Protein AF-A0A9E4CET4-F1 (afdb_monomer_lite)

Sequence (115 aa):
MNTQDQLRMNRRAFLRASAASLVVGTLAVTTVGRGTAAAQSGNATIDILNYALTLEHLEARAYSEVLAAGLVSGQARDYFQSFGAHEAAHVDALTETIRSLGGTPVMAQQNYNWP

Structure (mmCIF, N/CA/C/O backbone):
data_AF-A0A9E4CET4-F1
#
_entry.id   AF-A0A9E4CET4-F1
#
loop_
_atom_site.group_PDB
_atom_site.id
_atom_site.type_symbol
_atom_site.label_atom_id
_atom_site.label_alt_id
_atom_site.label_comp_id
_atom_site.label_asym_id
_atom_site.label_entity_id
_atom_site.label_seq_id
_atom_site.pdbx_PDB_ins_code
_atom_site.Cartn_x
_atom_site.Cartn_y
_atom_site.Cartn_z
_atom_site.occupancy
_atom_site.B_iso_or_equiv
_atom_site.auth_seq_id
_atom_site.auth_comp_id
_atom_site.auth_asym_id
_atom_site.auth_atom_id
_atom_site.pdbx_PDB_model_num
ATOM 1 N N . MET A 1 1 ? -16.018 37.439 -23.423 1.00 47.84 1 MET A N 1
ATOM 2 C CA . MET A 1 1 ? -16.240 36.131 -22.763 1.00 47.84 1 MET A CA 1
ATOM 3 C C . MET A 1 1 ? -15.499 36.148 -21.433 1.00 47.84 1 MET A C 1
ATOM 5 O O . MET A 1 1 ? -14.324 36.490 -21.445 1.00 47.84 1 MET A O 1
ATOM 9 N N . ASN A 1 2 ? -16.177 35.895 -20.310 1.00 49.91 2 ASN A N 1
ATOM 10 C CA . ASN A 1 2 ? -15.660 36.149 -18.957 1.00 49.91 2 ASN A CA 1
ATOM 11 C C . ASN A 1 2 ? -15.038 34.880 -18.334 1.00 49.91 2 ASN A C 1
ATOM 13 O O . ASN A 1 2 ? -15.536 33.775 -18.544 1.00 49.91 2 ASN A O 1
ATOM 17 N N . THR A 1 3 ? -13.973 35.021 -17.542 1.00 54.84 3 THR A N 1
ATOM 18 C CA . THR A 1 3 ? -13.162 33.922 -16.965 1.00 54.84 3 THR A CA 1
ATOM 19 C C . THR A 1 3 ? -13.971 32.966 -16.072 1.00 54.84 3 THR A C 1
ATOM 21 O O . THR A 1 3 ? -13.615 31.801 -15.900 1.00 54.84 3 THR A O 1
ATOM 24 N N . GLN A 1 4 ? -15.111 33.432 -15.553 1.00 51.84 4 GLN A N 1
ATOM 25 C CA . GLN A 1 4 ? -16.049 32.647 -14.743 1.00 51.84 4 GLN A CA 1
ATOM 26 C C . GLN A 1 4 ? -16.839 31.599 -15.555 1.00 51.84 4 GLN A C 1
ATOM 28 O O . GLN A 1 4 ? -17.209 30.557 -15.010 1.00 51.84 4 GLN A O 1
ATOM 33 N N . ASP A 1 5 ? -17.041 31.810 -16.862 1.00 53.78 5 ASP A N 1
ATOM 34 C CA . ASP A 1 5 ? -17.723 30.839 -17.734 1.00 53.78 5 ASP A CA 1
ATOM 35 C C . ASP A 1 5 ? -16.807 29.664 -18.114 1.00 53.78 5 ASP A C 1
ATOM 37 O O . ASP A 1 5 ? -17.263 28.524 -18.228 1.00 53.78 5 ASP A O 1
ATOM 41 N N . GLN A 1 6 ? -15.494 29.905 -18.202 1.00 52.62 6 GLN A N 1
ATOM 42 C CA . GLN A 1 6 ? -14.484 28.871 -18.470 1.00 52.62 6 GLN A CA 1
ATOM 43 C C . GLN A 1 6 ? -14.393 27.845 -17.324 1.00 52.62 6 GLN A C 1
ATOM 45 O O . GLN A 1 6 ? -14.300 26.637 -17.550 1.00 52.62 6 GLN A O 1
ATOM 50 N N . LEU A 1 7 ? -14.509 28.302 -16.071 1.00 54.97 7 LEU A N 1
ATOM 51 C CA . LEU A 1 7 ? -14.467 27.431 -14.889 1.00 54.97 7 LEU A CA 1
ATOM 52 C C . LEU A 1 7 ? -15.713 26.541 -14.757 1.00 54.97 7 LEU A C 1
ATOM 54 O O . LEU A 1 7 ? -15.628 25.428 -14.232 1.00 54.97 7 LEU A O 1
ATOM 58 N N . ARG A 1 8 ? -16.873 27.000 -15.247 1.00 52.00 8 ARG A N 1
ATOM 59 C CA . ARG A 1 8 ? -18.127 26.228 -15.233 1.00 52.00 8 ARG A CA 1
ATOM 60 C C . ARG A 1 8 ? -18.182 25.164 -16.332 1.00 52.00 8 ARG A C 1
ATOM 62 O O . ARG A 1 8 ? -18.752 24.098 -16.088 1.00 52.00 8 ARG A O 1
ATOM 69 N N . MET A 1 9 ? -17.564 25.402 -17.492 1.00 54.78 9 MET A N 1
ATOM 70 C CA . MET A 1 9 ? -17.518 24.419 -18.585 1.00 54.78 9 MET A CA 1
ATOM 71 C C . MET A 1 9 ? -16.547 23.258 -18.313 1.00 54.78 9 MET A C 1
ATOM 73 O O . MET A 1 9 ? -16.868 22.116 -18.640 1.00 54.78 9 MET A O 1
ATOM 77 N N . ASN A 1 10 ? -15.446 23.494 -17.592 1.00 61.53 10 ASN A N 1
ATOM 78 C CA . ASN A 1 10 ? -14.488 22.431 -17.253 1.00 61.53 10 ASN A CA 1
ATOM 79 C C . ASN A 1 10 ? -15.004 21.442 -16.192 1.00 61.53 10 ASN A C 1
ATOM 81 O O . ASN A 1 10 ? -14.722 20.249 -16.269 1.00 61.53 10 ASN A O 1
ATOM 85 N N . ARG A 1 11 ? -15.819 21.892 -15.229 1.00 57.44 11 ARG A N 1
ATOM 86 C CA . ARG A 1 11 ? -16.342 21.012 -14.163 1.00 57.44 11 ARG A CA 1
ATOM 87 C C . ARG A 1 11 ? -17.380 20.006 -14.671 1.00 57.44 11 ARG A C 1
ATOM 89 O O . ARG A 1 11 ? -17.410 18.866 -14.219 1.00 57.44 11 ARG A O 1
ATOM 96 N N . ARG A 1 12 ? -18.224 20.410 -15.628 1.00 56.56 12 ARG A N 1
ATOM 97 C CA . ARG A 1 12 ? -19.257 19.537 -16.220 1.00 56.56 12 ARG A CA 1
ATOM 98 C C . ARG A 1 12 ? -18.689 18.576 -17.267 1.0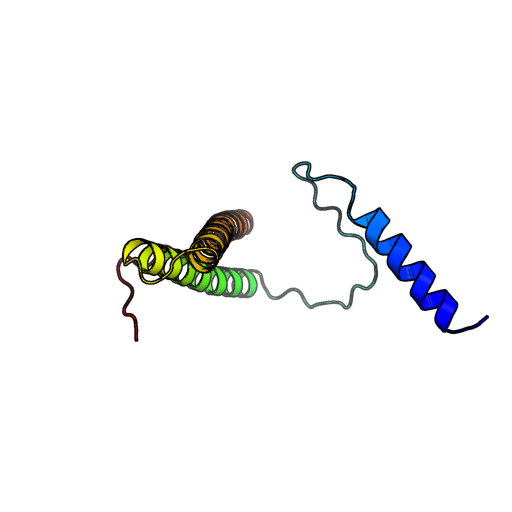0 56.56 12 ARG A C 1
ATOM 100 O O . ARG A 1 12 ? -19.222 17.481 -17.419 1.00 56.56 12 ARG A O 1
ATOM 107 N N . ALA A 1 13 ? -17.604 18.955 -17.942 1.00 55.50 13 ALA A N 1
ATOM 108 C CA . ALA A 1 13 ? -16.861 18.057 -18.823 1.00 55.50 13 ALA A CA 1
ATOM 109 C C . ALA A 1 13 ? -16.117 16.967 -18.028 1.00 55.50 13 ALA A C 1
ATOM 111 O O . ALA A 1 13 ? -16.176 15.797 -18.396 1.00 55.50 13 ALA A O 1
ATOM 112 N N . PHE A 1 14 ? -15.515 17.327 -16.888 1.00 56.00 14 PHE A N 1
ATOM 113 C CA . PHE A 1 14 ? -14.805 16.390 -16.009 1.00 56.00 14 PHE A CA 1
ATOM 114 C C . PHE A 1 14 ? -15.720 15.298 -15.424 1.00 56.00 14 PHE A C 1
ATOM 116 O O . PHE A 1 14 ? -15.364 14.124 -15.453 1.00 56.00 14 PHE A O 1
ATOM 123 N N . LEU A 1 15 ? -16.934 15.661 -14.982 1.00 56.09 15 LEU A N 1
ATOM 124 C CA . LEU A 1 15 ? -17.921 14.710 -14.440 1.00 56.09 15 LEU A CA 1
ATOM 125 C C . LEU A 1 15 ? -18.550 13.788 -15.499 1.00 56.09 15 LEU A C 1
ATOM 127 O O . LEU A 1 15 ? -19.017 12.704 -15.166 1.00 56.09 15 LEU A O 1
ATOM 131 N N . ARG A 1 16 ? -18.563 14.183 -16.780 1.00 50.09 16 ARG A N 1
ATOM 132 C CA . ARG A 1 16 ? -18.987 13.290 -17.875 1.00 50.09 16 ARG A CA 1
ATOM 133 C C . ARG A 1 16 ? -17.888 12.316 -18.303 1.00 50.09 16 ARG A C 1
ATOM 135 O O . ARG A 1 16 ? -18.214 11.242 -18.791 1.00 50.09 16 ARG A O 1
ATOM 142 N N . ALA A 1 17 ? -16.618 12.658 -18.090 1.00 49.19 17 ALA A N 1
ATOM 143 C CA . ALA A 1 17 ? -15.489 11.784 -18.402 1.00 49.19 17 ALA A CA 1
ATOM 144 C C . ALA A 1 17 ? -15.267 10.668 -17.359 1.00 49.19 17 ALA A C 1
ATOM 146 O O . ALA A 1 17 ? -14.609 9.682 -17.663 1.00 49.19 17 ALA A O 1
ATOM 147 N N . SER A 1 18 ? -15.831 10.789 -16.150 1.00 48.28 18 SER A N 1
ATOM 148 C CA . SER A 1 18 ? -15.634 9.835 -15.042 1.00 48.28 18 SER A CA 1
ATOM 149 C C . SER A 1 18 ? -16.721 8.753 -14.925 1.00 48.28 18 SER A C 1
ATOM 151 O O . SER A 1 18 ? -16.633 7.896 -14.052 1.00 48.28 18 SER A O 1
ATOM 153 N N . ALA A 1 19 ? -17.735 8.757 -15.797 1.00 44.50 19 ALA A N 1
ATOM 154 C CA . ALA A 1 19 ? -18.874 7.834 -15.721 1.00 44.50 19 ALA A CA 1
ATOM 155 C C . ALA A 1 19 ? -18.851 6.696 -16.762 1.00 44.50 19 ALA A C 1
ATOM 157 O O . ALA A 1 19 ? -19.847 5.990 -16.913 1.00 44.50 19 ALA A O 1
ATOM 158 N N . ALA A 1 20 ? -17.742 6.492 -17.478 1.00 41.22 20 ALA A N 1
ATOM 159 C CA . ALA A 1 20 ? -17.621 5.417 -18.458 1.00 41.22 20 ALA A CA 1
ATOM 160 C C . ALA A 1 20 ? -16.505 4.431 -18.078 1.00 41.22 20 ALA A C 1
ATOM 162 O O . ALA A 1 20 ? -15.326 4.665 -18.332 1.00 41.22 20 ALA A O 1
ATOM 163 N N . SER A 1 21 ? -16.952 3.277 -17.571 1.00 41.66 21 SER A N 1
ATOM 164 C CA . SER A 1 21 ? -16.335 1.944 -17.683 1.00 41.66 21 SER A CA 1
ATOM 165 C C . SER A 1 21 ? -15.072 1.621 -16.868 1.00 41.66 21 SER A C 1
ATOM 167 O O . SER A 1 21 ? -13.945 1.731 -17.335 1.00 41.66 21 SER A O 1
ATOM 169 N N . LEU A 1 22 ? -15.313 1.010 -15.702 1.00 50.25 22 LEU A N 1
ATOM 170 C CA . LEU A 1 22 ? -14.582 -0.177 -15.252 1.00 50.25 22 LEU A CA 1
ATOM 171 C C . LEU A 1 22 ? -14.905 -1.343 -16.206 1.00 50.25 22 LEU A C 1
ATOM 173 O O . LEU A 1 22 ? -15.936 -1.986 -16.038 1.00 50.25 22 LEU A O 1
ATOM 177 N N . VAL A 1 23 ? -14.062 -1.603 -17.209 1.00 44.00 23 VAL A N 1
ATOM 178 C CA . VAL A 1 23 ? -13.992 -2.891 -17.926 1.00 44.00 23 VAL A CA 1
ATOM 179 C C . VAL A 1 23 ? -12.544 -3.105 -18.384 1.00 44.00 23 VAL A C 1
ATOM 181 O O . VAL A 1 23 ? -12.037 -2.367 -19.218 1.00 44.00 23 VAL A O 1
ATOM 184 N N . VAL A 1 24 ? -11.891 -4.093 -17.774 1.00 47.16 24 VAL A N 1
ATOM 185 C CA . VAL A 1 24 ? -10.836 -4.979 -18.301 1.00 47.16 24 VAL A CA 1
ATOM 186 C C . VAL A 1 24 ? -10.047 -4.490 -19.541 1.00 47.16 24 VAL A C 1
ATOM 188 O O . VAL A 1 24 ? -10.547 -4.513 -20.660 1.00 47.16 24 VAL A O 1
ATOM 191 N N . GLY A 1 25 ? -8.746 -4.225 -19.364 1.00 48.16 25 GLY A N 1
ATOM 192 C CA . GLY A 1 25 ? -7.733 -4.803 -20.263 1.00 48.16 25 GLY A CA 1
ATOM 193 C C . GLY A 1 25 ? -7.252 -4.063 -21.520 1.00 48.16 25 GLY A C 1
ATOM 194 O O . GLY A 1 25 ? -6.611 -4.712 -22.341 1.00 48.16 25 GLY A O 1
ATOM 195 N N . THR A 1 26 ? -7.441 -2.753 -21.704 1.00 42.03 26 THR A N 1
ATOM 196 C CA . THR A 1 26 ? -6.767 -2.041 -22.818 1.00 42.03 26 THR A CA 1
ATOM 197 C C . THR A 1 26 ? -6.192 -0.687 -22.410 1.00 42.03 26 THR A C 1
ATOM 199 O O . THR A 1 26 ? -6.924 0.273 -22.183 1.00 42.03 26 THR A O 1
ATOM 202 N N . LEU A 1 27 ? -4.859 -0.600 -22.381 1.00 46.69 27 LEU A N 1
ATOM 203 C CA . LEU A 1 27 ? -4.088 0.644 -22.327 1.00 46.69 27 LEU A CA 1
ATOM 204 C C . LEU A 1 27 ? -4.354 1.492 -23.586 1.00 46.69 27 LEU A C 1
ATOM 206 O O . LEU A 1 27 ? -3.681 1.337 -24.602 1.00 46.69 27 LEU A O 1
ATOM 210 N N . ALA A 1 28 ? -5.309 2.419 -23.520 1.00 45.31 28 ALA A N 1
ATOM 211 C CA . ALA A 1 28 ? -5.470 3.494 -24.499 1.00 45.31 28 ALA A CA 1
ATOM 212 C C . ALA A 1 28 ? -4.921 4.803 -23.907 1.00 45.31 28 ALA A C 1
ATOM 214 O O . ALA A 1 28 ? -5.626 5.563 -23.248 1.00 45.31 28 ALA A O 1
ATOM 215 N N . VAL A 1 29 ? -3.626 5.055 -24.119 1.00 53.69 29 VAL A N 1
ATOM 216 C CA . VAL A 1 29 ? -2.951 6.298 -23.712 1.00 53.69 29 VAL A CA 1
ATOM 217 C C . VAL A 1 29 ? -3.421 7.447 -24.611 1.00 53.69 29 VAL A C 1
ATOM 219 O O . VAL A 1 29 ? -3.013 7.547 -25.766 1.00 53.69 29 VAL A O 1
ATOM 222 N N . THR A 1 30 ? -4.256 8.345 -24.089 1.00 46.59 30 THR A N 1
ATOM 223 C CA . THR A 1 30 ? -4.598 9.618 -24.743 1.00 46.59 30 THR A CA 1
ATOM 224 C C . THR A 1 30 ? -3.390 10.560 -24.736 1.00 46.59 30 THR A C 1
ATOM 226 O O . THR A 1 30 ? -2.893 10.955 -23.684 1.00 46.59 30 THR A O 1
ATOM 229 N N . THR A 1 31 ? -2.905 10.930 -25.920 1.00 53.19 31 THR A N 1
ATOM 230 C CA . THR A 1 31 ? -1.639 11.642 -26.170 1.00 53.19 31 THR A CA 1
ATOM 231 C C . THR A 1 31 ? -1.706 13.171 -26.042 1.00 53.19 31 THR A C 1
ATOM 233 O O . THR A 1 31 ? -1.100 13.879 -26.847 1.00 53.19 31 THR A O 1
ATOM 236 N N . VAL A 1 32 ? -2.396 13.734 -25.049 1.00 49.69 32 VAL A N 1
ATOM 237 C CA . VAL A 1 32 ? -2.368 15.197 -24.852 1.00 49.69 32 VAL A CA 1
ATOM 238 C C . VAL A 1 32 ? -1.220 15.563 -23.910 1.00 49.69 32 VAL A C 1
ATOM 240 O O . VAL A 1 32 ? -1.333 15.425 -22.699 1.00 49.69 32 VAL A O 1
ATOM 243 N N . GLY A 1 33 ? -0.104 16.019 -24.492 1.00 46.97 33 GLY A N 1
ATOM 244 C CA . GLY A 1 33 ? 1.016 16.626 -23.762 1.00 46.97 33 GLY A CA 1
ATOM 245 C C . GLY A 1 33 ? 2.155 15.674 -23.390 1.00 46.97 33 GLY A C 1
ATOM 246 O O . GLY A 1 33 ? 2.544 15.597 -22.230 1.00 46.97 33 GLY A O 1
ATOM 247 N N . ARG A 1 34 ? 2.733 14.962 -24.365 1.00 46.28 34 ARG A N 1
ATOM 248 C CA . ARG A 1 34 ? 4.004 14.251 -24.158 1.00 46.28 34 ARG A CA 1
ATOM 249 C C . ARG A 1 34 ? 5.161 15.251 -24.133 1.00 46.28 34 ARG A C 1
ATOM 251 O O . ARG A 1 34 ? 5.789 15.502 -25.157 1.00 46.28 34 ARG A O 1
ATOM 258 N N . GLY A 1 35 ? 5.478 15.777 -22.951 1.00 48.62 35 GLY A N 1
ATOM 259 C CA . GLY A 1 35 ? 6.887 16.006 -22.645 1.00 48.62 35 GLY A CA 1
ATOM 260 C C . GLY A 1 35 ? 7.607 14.677 -22.870 1.00 48.62 35 GLY A C 1
ATOM 261 O O . GLY A 1 35 ? 7.109 13.633 -22.442 1.00 48.62 35 GLY A O 1
ATOM 262 N N . THR A 1 36 ? 8.710 14.673 -23.611 1.00 45.72 36 THR A N 1
ATOM 263 C CA . THR A 1 36 ? 9.554 13.486 -23.747 1.00 45.72 36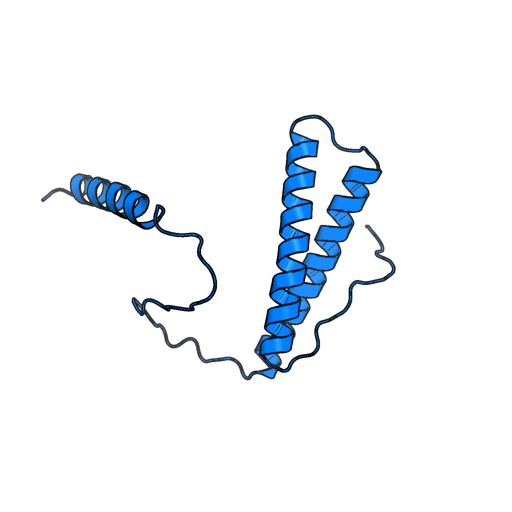 THR A CA 1
ATOM 264 C C . THR A 1 36 ? 10.192 13.208 -22.391 1.00 45.72 36 THR A C 1
ATOM 266 O O . THR A 1 36 ? 11.312 13.622 -22.110 1.00 45.72 36 THR A O 1
ATOM 269 N N . ALA A 1 37 ? 9.460 12.522 -21.514 1.00 58.25 37 ALA A N 1
ATOM 270 C CA . ALA A 1 37 ? 10.077 11.829 -20.403 1.00 58.25 37 ALA A CA 1
ATOM 271 C C . ALA A 1 37 ? 11.050 10.835 -21.039 1.00 58.25 37 ALA A C 1
ATOM 273 O O . ALA A 1 37 ? 10.629 9.897 -21.719 1.00 58.25 37 ALA A O 1
ATOM 274 N N . ALA A 1 38 ? 12.349 11.111 -20.922 1.00 57.16 38 ALA A N 1
ATOM 275 C CA . ALA A 1 38 ? 13.370 10.161 -21.315 1.00 57.16 38 ALA A CA 1
ATOM 276 C C . ALA A 1 38 ? 13.053 8.855 -20.583 1.00 57.16 38 ALA A C 1
ATOM 278 O O . ALA A 1 38 ? 13.001 8.838 -19.352 1.00 57.16 38 ALA A O 1
ATOM 279 N N . ALA A 1 39 ? 12.758 7.795 -21.336 1.00 56.16 39 ALA A N 1
ATOM 280 C CA . ALA A 1 39 ? 12.556 6.485 -20.749 1.00 56.16 39 ALA A CA 1
ATOM 281 C C . ALA A 1 39 ? 13.847 6.136 -20.005 1.00 56.16 39 ALA A C 1
ATOM 283 O O . ALA A 1 39 ? 14.915 6.044 -20.616 1.00 56.16 39 ALA A O 1
ATOM 284 N N . GLN A 1 40 ? 13.765 6.018 -18.682 1.00 58.41 40 GLN A N 1
ATOM 285 C CA . GLN A 1 40 ? 14.851 5.427 -17.919 1.00 58.41 40 GLN A CA 1
ATOM 286 C C . GLN A 1 40 ? 15.089 4.019 -18.475 1.00 58.41 40 GLN A C 1
ATOM 288 O O . GLN A 1 40 ? 14.150 3.352 -18.917 1.00 58.41 40 GLN A O 1
ATOM 293 N N . SER A 1 41 ? 16.350 3.588 -18.528 1.00 61.78 41 SER A N 1
ATOM 294 C CA . SER A 1 41 ? 16.676 2.233 -18.973 1.00 61.78 41 SER A CA 1
ATOM 295 C C . SER A 1 41 ? 15.884 1.211 -18.145 1.00 61.78 41 SER A C 1
ATOM 297 O O . SER A 1 41 ? 15.627 1.439 -16.963 1.00 61.78 41 SER A O 1
ATOM 299 N N . GLY A 1 42 ? 15.486 0.089 -18.759 1.00 64.31 42 GLY A N 1
ATOM 300 C CA . GLY A 1 42 ? 14.551 -0.871 -18.150 1.00 64.31 42 GLY A CA 1
ATOM 301 C C . GLY A 1 42 ? 14.933 -1.333 -16.737 1.00 64.31 42 GLY A C 1
ATOM 302 O O . GLY A 1 42 ? 14.049 -1.515 -15.905 1.00 64.31 42 GLY A O 1
ATOM 303 N N . ASN A 1 43 ? 16.232 -1.413 -16.427 1.00 75.25 43 ASN A N 1
ATOM 304 C CA . ASN A 1 43 ? 16.711 -1.739 -15.081 1.00 75.25 43 ASN A CA 1
ATOM 305 C C . ASN A 1 43 ? 16.327 -0.668 -14.048 1.00 75.25 43 ASN A C 1
ATOM 307 O O . ASN A 1 43 ? 15.761 -1.007 -13.019 1.00 75.25 43 ASN A O 1
ATOM 311 N N . ALA A 1 44 ? 16.529 0.620 -14.346 1.00 87.56 44 ALA A N 1
ATOM 312 C CA . ALA A 1 44 ? 16.175 1.700 -13.422 1.00 87.56 44 ALA A CA 1
ATOM 313 C C . ALA A 1 44 ? 14.657 1.779 -13.174 1.00 87.56 44 ALA A C 1
ATOM 315 O O . ALA A 1 44 ? 14.224 2.070 -12.063 1.00 87.56 44 ALA A O 1
ATOM 316 N N . THR A 1 45 ? 13.835 1.469 -14.185 1.00 92.19 45 THR A N 1
ATOM 317 C CA . THR A 1 45 ? 12.380 1.356 -13.997 1.00 92.19 45 THR A CA 1
ATOM 318 C C . THR A 1 45 ? 12.017 0.194 -13.073 1.00 92.19 45 THR A C 1
ATOM 320 O O . THR A 1 45 ? 11.236 0.387 -12.144 1.00 92.19 45 THR A O 1
ATOM 323 N N . ILE A 1 46 ? 12.589 -0.995 -13.285 1.00 95.88 46 ILE A N 1
ATOM 324 C CA . ILE A 1 46 ? 12.342 -2.168 -12.432 1.00 95.88 46 ILE A CA 1
AT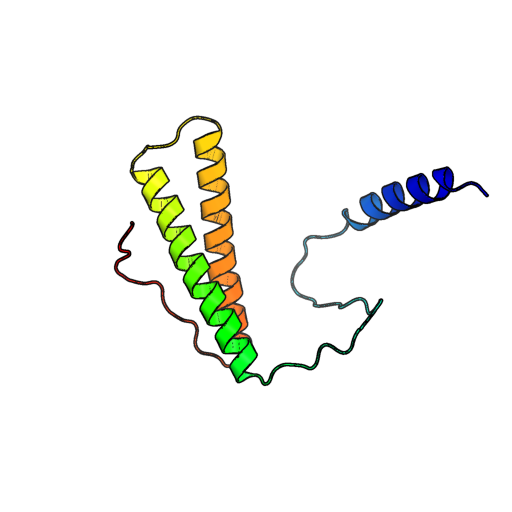OM 325 C C . ILE A 1 46 ? 12.799 -1.910 -1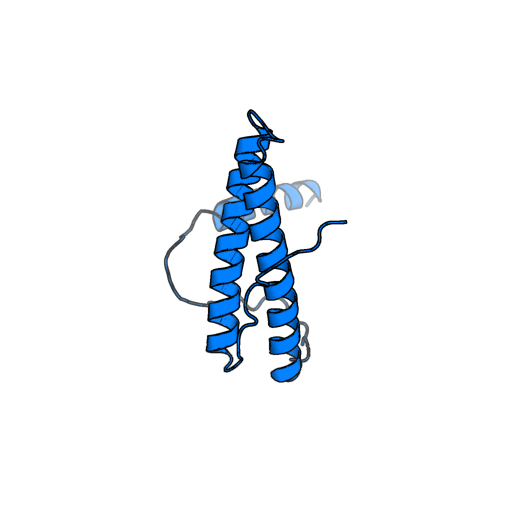0.989 1.00 95.88 46 ILE A C 1
ATOM 327 O O . ILE A 1 46 ? 12.096 -2.300 -10.059 1.00 95.88 46 ILE A O 1
ATOM 331 N N . ASP A 1 47 ? 13.921 -1.219 -10.789 1.00 95.81 47 ASP A N 1
ATOM 332 C CA . ASP A 1 47 ? 14.429 -0.877 -9.457 1.00 95.81 47 ASP A CA 1
ATOM 333 C C . ASP A 1 47 ? 13.466 0.049 -8.703 1.00 95.81 47 ASP A C 1
ATOM 335 O O . ASP A 1 47 ? 13.161 -0.191 -7.535 1.00 95.81 47 ASP A O 1
ATOM 339 N N . ILE A 1 48 ? 12.920 1.069 -9.376 1.00 97.44 48 ILE A N 1
ATOM 340 C CA . ILE A 1 48 ? 11.920 1.971 -8.783 1.00 97.44 48 ILE A CA 1
ATOM 341 C C . ILE A 1 48 ? 10.636 1.212 -8.436 1.00 97.44 48 ILE A C 1
ATOM 343 O O . ILE A 1 48 ? 10.074 1.420 -7.362 1.00 97.44 48 ILE A O 1
ATOM 347 N N . LEU A 1 49 ? 10.176 0.315 -9.313 1.00 97.56 49 LEU A N 1
ATOM 348 C CA . LEU A 1 49 ? 8.983 -0.491 -9.044 1.00 97.56 49 LEU A CA 1
ATOM 349 C C . LEU A 1 49 ? 9.199 -1.461 -7.879 1.00 97.56 49 LEU A C 1
ATOM 351 O O . LEU A 1 49 ? 8.305 -1.626 -7.055 1.00 97.56 49 LEU A O 1
ATOM 355 N N . ASN A 1 50 ? 10.380 -2.069 -7.767 1.00 98.19 50 ASN A N 1
ATOM 356 C CA . ASN A 1 50 ? 10.726 -2.915 -6.626 1.00 98.19 50 ASN A CA 1
ATOM 357 C C . ASN A 1 50 ? 10.866 -2.116 -5.324 1.00 98.19 50 ASN A C 1
ATOM 359 O O . ASN A 1 50 ? 10.485 -2.602 -4.258 1.00 98.19 50 ASN A O 1
ATOM 363 N N . TYR A 1 51 ? 11.370 -0.882 -5.392 1.00 97.81 51 TYR A N 1
ATOM 364 C CA . TYR A 1 51 ? 11.371 0.019 -4.243 1.00 97.81 51 TYR A CA 1
ATOM 365 C C . TYR A 1 51 ? 9.940 0.329 -3.785 1.00 97.81 51 TYR A C 1
ATOM 367 O O . TYR A 1 51 ? 9.639 0.170 -2.604 1.00 97.81 51 TYR A O 1
ATOM 375 N N . ALA A 1 52 ? 9.041 0.669 -4.715 1.00 98.50 52 ALA A N 1
ATOM 376 C CA . ALA A 1 52 ? 7.624 0.863 -4.409 1.00 98.50 52 ALA A CA 1
ATOM 377 C C . ALA A 1 52 ? 6.994 -0.408 -3.813 1.00 98.50 52 ALA A C 1
ATOM 379 O O . ALA A 1 52 ? 6.403 -0.343 -2.743 1.00 98.50 52 ALA A O 1
ATOM 380 N N . LEU A 1 53 ? 7.216 -1.581 -4.417 1.00 98.62 53 LEU A N 1
ATOM 381 C CA . LEU A 1 53 ? 6.693 -2.859 -3.916 1.00 98.62 53 LEU A CA 1
ATOM 382 C C . LEU A 1 53 ? 7.175 -3.176 -2.488 1.00 98.62 53 LEU A C 1
ATOM 384 O O . LEU A 1 53 ? 6.433 -3.747 -1.692 1.00 98.62 53 LEU A O 1
ATOM 388 N N . THR A 1 54 ? 8.394 -2.765 -2.132 1.00 98.00 54 THR A N 1
ATOM 389 C CA . THR A 1 54 ? 8.894 -2.890 -0.753 1.00 98.00 54 THR A CA 1
ATOM 390 C C . THR A 1 54 ? 8.059 -2.064 0.228 1.00 98.00 54 THR A C 1
ATOM 392 O O . THR A 1 54 ? 7.750 -2.551 1.318 1.00 98.00 54 THR A O 1
ATOM 395 N N . LEU A 1 55 ? 7.688 -0.835 -0.148 1.00 97.88 55 LEU A N 1
ATOM 396 C CA . LEU A 1 55 ? 6.847 0.039 0.674 1.00 97.88 55 LEU A CA 1
ATOM 397 C C . LEU A 1 55 ? 5.430 -0.522 0.802 1.00 97.88 55 LEU A C 1
ATOM 399 O O . LEU A 1 55 ? 4.946 -0.655 1.920 1.00 97.88 55 LEU A O 1
ATOM 403 N N . GLU A 1 56 ? 4.819 -0.968 -0.296 1.00 98.44 56 GLU A N 1
ATOM 404 C CA . GLU A 1 56 ? 3.469 -1.550 -0.263 1.00 98.44 56 GLU A CA 1
ATOM 405 C C . GLU A 1 56 ? 3.400 -2.787 0.649 1.00 98.44 56 GLU A C 1
ATOM 407 O O . GLU A 1 56 ? 2.464 -2.950 1.432 1.00 98.44 56 GLU A O 1
ATOM 412 N N . HIS A 1 57 ? 4.425 -3.649 0.632 1.00 98.31 57 HIS A N 1
ATOM 413 C CA . HIS A 1 57 ? 4.506 -4.772 1.571 1.00 98.31 57 HIS A CA 1
ATOM 414 C C . HIS A 1 57 ? 4.591 -4.322 3.036 1.00 98.31 57 HIS A C 1
ATOM 416 O O . HIS A 1 57 ? 3.948 -4.923 3.902 1.00 98.31 57 HIS A O 1
ATOM 422 N N . LEU A 1 58 ? 5.384 -3.284 3.320 1.00 97.31 58 LEU A N 1
ATOM 423 C CA . LEU A 1 58 ? 5.503 -2.710 4.661 1.00 97.31 58 LEU A CA 1
ATOM 424 C C . LEU A 1 58 ? 4.162 -2.137 5.130 1.00 97.31 58 LEU A C 1
ATOM 426 O O . LEU A 1 58 ? 3.736 -2.415 6.251 1.00 97.31 58 LEU A O 1
ATOM 430 N N . GLU A 1 59 ? 3.482 -1.375 4.279 1.00 96.75 59 GLU A N 1
ATOM 431 C CA . GLU A 1 59 ? 2.221 -0.712 4.606 1.00 96.75 59 GLU A CA 1
ATOM 432 C C . GLU A 1 59 ? 1.074 -1.716 4.770 1.00 96.75 59 GLU A C 1
ATOM 434 O O . GLU A 1 59 ? 0.370 -1.684 5.784 1.00 96.75 59 GLU A O 1
ATOM 439 N N . ALA A 1 60 ? 0.946 -2.691 3.862 1.00 97.06 60 ALA A N 1
ATOM 440 C CA . ALA A 1 60 ? -0.024 -3.779 3.988 1.00 97.06 60 ALA A CA 1
ATOM 441 C C . ALA A 1 60 ? 0.153 -4.538 5.314 1.00 97.06 60 ALA A C 1
ATOM 443 O O . ALA A 1 60 ? -0.823 -4.845 6.013 1.00 97.06 60 ALA A O 1
ATOM 444 N N . ARG A 1 61 ? 1.408 -4.800 5.710 1.00 96.81 61 ARG A N 1
ATOM 445 C CA . ARG A 1 61 ? 1.709 -5.427 6.999 1.00 96.81 61 ARG A CA 1
ATOM 446 C C . ARG A 1 61 ? 1.342 -4.516 8.171 1.00 96.81 61 ARG A C 1
ATOM 448 O O . ARG A 1 61 ? 0.716 -5.000 9.114 1.00 96.81 61 ARG A O 1
ATOM 455 N N . ALA A 1 62 ? 1.672 -3.227 8.104 1.00 96.44 62 ALA A N 1
ATOM 456 C CA . ALA A 1 62 ? 1.365 -2.254 9.151 1.00 96.44 62 ALA A CA 1
ATOM 457 C C . ALA A 1 62 ? -0.145 -2.167 9.420 1.00 96.44 62 ALA A C 1
ATOM 459 O O . ALA A 1 62 ? -0.581 -2.310 10.565 1.00 96.44 62 ALA A O 1
ATOM 460 N N . TYR A 1 63 ? -0.964 -2.011 8.373 1.00 97.56 63 TYR A N 1
ATOM 461 C CA . TYR A 1 63 ? -2.422 -1.963 8.512 1.00 97.56 63 TYR A CA 1
ATOM 462 C C . TYR A 1 63 ? -2.979 -3.255 9.113 1.00 97.56 63 TYR A C 1
ATOM 464 O O . TYR A 1 63 ? -3.801 -3.202 10.033 1.00 97.56 63 TYR A O 1
ATOM 472 N N . SER A 1 64 ? -2.501 -4.415 8.648 1.00 96.06 64 SER A N 1
ATOM 473 C CA . SER A 1 64 ? -2.910 -5.708 9.202 1.00 96.06 64 SER A CA 1
ATOM 474 C C . SER A 1 64 ? -2.581 -5.825 10.692 1.00 96.06 64 SER A C 1
ATOM 476 O O . SER A 1 64 ? -3.403 -6.338 11.452 1.00 96.06 64 SER A O 1
ATOM 478 N N . GLU A 1 65 ? -1.400 -5.381 11.124 1.00 95.69 65 GLU A N 1
ATOM 479 C CA . GLU A 1 65 ? -0.993 -5.461 12.527 1.00 95.69 65 GLU A CA 1
ATOM 480 C C . GLU A 1 65 ? -1.769 -4.483 13.414 1.00 95.69 65 GLU A C 1
ATOM 482 O O . GLU A 1 65 ? -2.254 -4.886 14.471 1.00 95.69 65 GLU A O 1
ATOM 487 N N . VAL A 1 66 ? -1.988 -3.241 12.971 1.00 96.38 66 VAL A N 1
ATOM 488 C CA . VAL A 1 66 ? -2.797 -2.261 13.719 1.00 96.38 66 VAL A CA 1
ATOM 489 C C . VAL A 1 66 ? -4.238 -2.750 13.900 1.00 96.38 66 VAL A C 1
ATOM 491 O O . VAL A 1 66 ? -4.809 -2.640 14.991 1.00 96.38 66 VAL A O 1
ATOM 494 N N . LEU A 1 67 ? -4.830 -3.333 12.851 1.00 97.25 67 LEU A N 1
ATOM 495 C CA . LEU A 1 67 ? -6.177 -3.904 12.904 1.00 97.25 67 LEU A CA 1
ATOM 496 C C . LEU A 1 67 ? -6.272 -5.111 13.842 1.00 97.25 67 LEU A 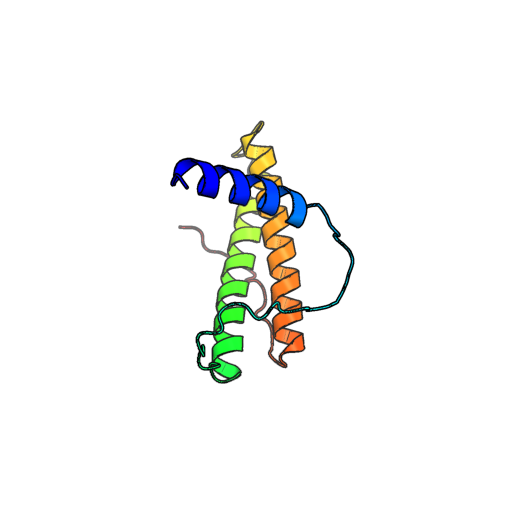C 1
ATOM 498 O O . LEU A 1 67 ? -7.300 -5.259 14.514 1.00 97.25 67 LEU A O 1
ATOM 502 N N . ALA A 1 68 ? -5.234 -5.954 13.878 1.00 96.62 68 ALA A N 1
ATOM 503 C CA . ALA A 1 68 ? -5.145 -7.128 14.745 1.00 96.62 68 ALA A CA 1
ATOM 504 C C . ALA A 1 68 ? -4.897 -6.753 16.214 1.00 96.62 68 ALA A C 1
ATOM 506 O O . ALA A 1 68 ? -5.471 -7.368 17.109 1.00 96.62 68 ALA A O 1
ATOM 507 N N . ALA A 1 69 ? -4.100 -5.712 16.461 1.00 96.75 69 ALA A N 1
ATOM 508 C CA . ALA A 1 69 ? -3.850 -5.171 17.793 1.00 96.75 69 ALA A CA 1
ATOM 509 C C . ALA A 1 69 ? -5.070 -4.440 18.386 1.00 96.75 69 ALA A C 1
ATOM 511 O O . ALA A 1 69 ? -5.096 -4.154 19.581 1.00 96.75 69 ALA A O 1
ATOM 512 N N . GLY A 1 70 ? -6.086 -4.129 17.571 1.00 96.31 70 GLY A N 1
ATOM 513 C CA . GLY A 1 70 ? -7.311 -3.474 18.033 1.00 96.31 70 GLY A CA 1
ATOM 514 C C . GLY A 1 70 ? -7.114 -2.013 18.449 1.00 96.31 70 GLY A C 1
ATOM 515 O O . GLY A 1 70 ? -7.926 -1.480 19.199 1.00 96.31 70 GLY A O 1
ATOM 516 N N . LEU A 1 71 ? -6.057 -1.354 17.958 1.00 95.44 71 LEU A N 1
ATOM 517 C CA . LEU A 1 71 ? -5.713 0.029 18.325 1.00 95.44 71 LEU A CA 1
ATOM 518 C C . LEU A 1 71 ? -6.667 1.074 17.723 1.00 95.44 71 LEU A C 1
ATOM 520 O O . LEU A 1 71 ? -6.666 2.230 18.139 1.00 95.44 71 LEU A O 1
ATOM 524 N N . VAL A 1 72 ? -7.479 0.676 16.740 1.00 97.06 72 VAL A N 1
ATOM 525 C CA . VAL A 1 72 ? -8.439 1.535 16.036 1.00 97.06 72 VAL A CA 1
ATOM 526 C C . VAL A 1 72 ? -9.850 0.952 16.108 1.00 97.06 72 VAL A C 1
ATOM 528 O O . VAL A 1 72 ? -10.045 -0.265 16.065 1.00 97.06 72 VAL A O 1
ATOM 531 N N . SER A 1 73 ? -10.853 1.829 16.195 1.00 97.88 73 SER A N 1
ATOM 532 C CA . SER A 1 73 ? -12.272 1.464 16.305 1.00 97.88 73 SER A CA 1
ATOM 533 C C . SER A 1 73 ? -13.175 2.412 15.505 1.00 97.88 73 SER A C 1
ATOM 535 O O . SER A 1 73 ? -12.724 3.451 15.015 1.00 97.88 73 SER A O 1
ATOM 537 N N . GLY A 1 74 ? -14.447 2.030 15.345 1.00 98.00 74 GLY A N 1
ATOM 538 C CA . GLY A 1 74 ? -15.439 2.797 14.587 1.00 98.00 74 GLY A CA 1
ATOM 539 C C . GLY A 1 74 ? -14.966 3.122 13.168 1.00 98.00 74 GLY A C 1
ATOM 540 O O . GLY A 1 74 ? -14.292 2.319 12.531 1.00 98.00 74 GLY A O 1
ATOM 541 N N . GLN A 1 75 ? -15.248 4.340 12.712 1.00 98.12 75 GLN A N 1
ATOM 542 C CA . GLN A 1 75 ? -14.901 4.793 11.363 1.00 98.12 75 GLN A CA 1
ATOM 543 C C . GLN A 1 75 ? -13.393 4.731 11.061 1.00 98.12 75 GLN A C 1
ATOM 545 O O . GLN A 1 75 ? -12.998 4.471 9.928 1.00 98.12 75 GLN A O 1
ATOM 550 N N . ALA A 1 76 ? -12.533 4.939 12.064 1.00 98.00 76 ALA A N 1
ATOM 551 C CA . ALA A 1 76 ? -11.090 4.819 11.868 1.00 98.00 76 ALA A CA 1
ATOM 552 C C . ALA A 1 76 ? -10.695 3.378 11.522 1.00 98.00 76 ALA A C 1
ATOM 554 O O . ALA A 1 76 ? -9.861 3.163 10.649 1.00 98.00 76 ALA A O 1
ATOM 555 N N . ARG A 1 77 ? -11.330 2.381 12.151 1.00 98.25 77 ARG A N 1
ATOM 556 C CA . ARG A 1 77 ? -11.113 0.973 11.800 1.00 98.25 77 ARG A CA 1
ATOM 557 C C . ARG A 1 77 ? -11.538 0.685 10.362 1.00 98.25 77 ARG A C 1
ATOM 559 O O . ARG A 1 77 ? -10.796 0.007 9.659 1.00 98.25 77 ARG A O 1
ATOM 566 N N . ASP A 1 78 ? -12.676 1.220 9.930 1.00 98.44 78 ASP A N 1
ATOM 567 C CA . ASP A 1 78 ? -13.175 1.027 8.563 1.00 98.44 78 ASP A CA 1
ATOM 568 C C . ASP A 1 78 ? -12.194 1.604 7.528 1.00 98.44 78 ASP A C 1
ATOM 570 O O . ASP A 1 78 ? -11.891 0.960 6.523 1.00 98.44 78 ASP A O 1
ATOM 574 N N . TYR A 1 79 ? -11.613 2.777 7.803 1.00 98.31 79 TYR A N 1
ATOM 575 C CA . TYR A 1 79 ? -10.565 3.344 6.950 1.00 98.31 79 TYR A CA 1
ATOM 576 C C . TYR A 1 79 ? -9.294 2.497 6.931 1.00 98.31 79 TYR A C 1
ATOM 578 O O . TYR A 1 79 ? -8.767 2.240 5.855 1.00 98.31 79 TYR A O 1
ATOM 586 N N . PHE A 1 80 ? -8.830 2.002 8.081 1.00 98.19 80 PHE A N 1
ATOM 587 C CA . PHE A 1 80 ? -7.659 1.119 8.133 1.00 98.19 80 PHE A CA 1
ATOM 588 C C . PHE A 1 80 ? -7.885 -0.188 7.361 1.00 98.19 80 PHE A C 1
ATOM 590 O O . PHE A 1 80 ? -6.962 -0.687 6.724 1.00 98.19 80 PHE A O 1
ATOM 597 N N . GLN A 1 81 ? -9.107 -0.731 7.376 1.00 98.38 81 GLN A N 1
ATOM 598 C CA . GLN A 1 81 ? -9.469 -1.882 6.543 1.00 98.38 81 GLN A CA 1
ATOM 599 C C . GLN A 1 81 ? -9.423 -1.538 5.054 1.00 98.38 81 GLN A C 1
ATOM 601 O O . GLN A 1 81 ? -8.865 -2.306 4.273 1.00 98.38 81 GLN A O 1
ATOM 606 N N . SER A 1 82 ? -9.973 -0.385 4.663 1.00 98.56 82 SER A N 1
ATOM 607 C CA . SER A 1 82 ? -9.942 0.069 3.270 1.00 98.56 82 SER A CA 1
ATOM 608 C C . SER A 1 82 ? -8.515 0.297 2.776 1.00 98.56 82 SER A C 1
ATOM 610 O O . SER A 1 82 ? -8.182 -0.165 1.692 1.00 98.56 82 SER A O 1
ATOM 612 N N . PHE A 1 83 ? -7.671 0.976 3.555 1.00 98.25 83 PHE A N 1
ATOM 613 C CA . PHE A 1 83 ? -6.283 1.237 3.174 1.00 98.25 83 PHE A CA 1
ATOM 614 C C . PHE A 1 83 ? -5.479 -0.056 3.097 1.00 98.25 83 PHE A C 1
ATOM 616 O O . PHE A 1 83 ? -4.867 -0.317 2.071 1.00 98.25 83 PHE A O 1
ATOM 623 N N . GLY A 1 84 ? -5.602 -0.947 4.087 1.00 97.88 84 GLY A N 1
ATOM 624 C CA . GLY A 1 84 ? -4.971 -2.266 4.012 1.00 97.88 84 GLY A CA 1
ATOM 625 C C . GLY A 1 84 ? -5.385 -3.070 2.769 1.00 97.88 84 GLY A C 1
ATOM 626 O O . GLY A 1 84 ? -4.557 -3.766 2.187 1.00 97.88 84 GLY A O 1
ATOM 627 N N . ALA A 1 85 ? -6.643 -2.952 2.326 1.00 98.38 85 ALA A N 1
ATOM 628 C CA . ALA A 1 85 ? -7.102 -3.575 1.085 1.00 98.38 85 ALA A CA 1
ATOM 629 C C . ALA A 1 85 ? -6.525 -2.906 -0.177 1.00 98.38 85 ALA A C 1
ATOM 631 O O . ALA A 1 85 ? -6.258 -3.602 -1.157 1.00 98.38 85 ALA A O 1
ATOM 632 N N . HIS A 1 86 ? -6.319 -1.586 -0.165 1.00 98.56 86 HIS A N 1
ATOM 633 C CA . HIS A 1 86 ? -5.647 -0.881 -1.258 1.00 98.56 86 HIS A CA 1
ATOM 634 C C . HIS A 1 86 ? -4.188 -1.318 -1.379 1.00 98.56 86 HIS A C 1
ATOM 636 O O . HIS A 1 86 ? -3.784 -1.707 -2.470 1.00 98.56 86 HIS A O 1
ATOM 642 N N . GLU A 1 87 ? -3.446 -1.375 -0.270 1.00 98.38 87 GLU A N 1
ATOM 643 C CA . GLU A 1 87 ? -2.025 -1.746 -0.328 1.00 98.38 87 GLU A CA 1
ATOM 644 C C . GLU A 1 87 ? -1.847 -3.205 -0.770 1.00 98.38 87 GLU A C 1
ATOM 646 O O . GLU A 1 87 ? -0.939 -3.529 -1.532 1.00 98.38 87 GLU A O 1
ATOM 651 N N . ALA A 1 88 ? -2.768 -4.102 -0.394 1.00 98.12 88 ALA A N 1
ATOM 652 C CA . ALA A 1 88 ? -2.792 -5.463 -0.934 1.00 98.12 88 ALA A CA 1
ATOM 653 C C . ALA A 1 88 ? -3.007 -5.480 -2.461 1.00 98.12 88 ALA A C 1
ATOM 655 O O . ALA A 1 88 ? -2.305 -6.192 -3.180 1.00 98.12 88 ALA A O 1
ATOM 656 N N . ALA A 1 89 ? -3.932 -4.663 -2.973 1.00 98.56 89 ALA A N 1
ATOM 657 C CA . ALA A 1 89 ? -4.146 -4.534 -4.413 1.00 98.56 89 ALA A CA 1
ATOM 658 C C . ALA A 1 89 ? -2.938 -3.899 -5.129 1.00 98.56 89 ALA A C 1
ATOM 660 O O . ALA A 1 89 ? -2.620 -4.283 -6.257 1.00 98.56 89 ALA A O 1
ATOM 661 N N . HIS A 1 90 ? -2.237 -2.960 -4.488 1.00 98.50 90 HIS A N 1
ATOM 662 C CA . HIS A 1 90 ? -1.002 -2.379 -5.015 1.00 98.50 90 HIS A CA 1
ATOM 663 C C . HIS A 1 90 ? 0.129 -3.410 -5.085 1.00 98.50 90 HIS A C 1
ATOM 665 O O . HIS A 1 90 ? 0.810 -3.482 -6.110 1.00 98.50 90 HIS A O 1
ATOM 671 N N . VAL A 1 91 ? 0.296 -4.254 -4.057 1.00 98.69 91 VAL A N 1
ATOM 672 C CA . VAL A 1 91 ? 1.250 -5.377 -4.068 1.00 98.69 91 VAL A CA 1
ATOM 673 C C . VAL A 1 91 ? 1.021 -6.269 -5.286 1.00 98.69 91 VAL A C 1
ATOM 675 O O . VAL A 1 91 ? 1.975 -6.563 -6.014 1.00 98.69 91 VAL A O 1
ATOM 678 N N . ASP A 1 92 ? -0.226 -6.667 -5.541 1.00 98.44 92 ASP A N 1
ATOM 679 C CA . ASP A 1 92 ? -0.571 -7.517 -6.683 1.00 98.44 92 ASP A CA 1
ATOM 680 C C . ASP A 1 92 ? -0.250 -6.819 -8.013 1.00 98.44 92 ASP A C 1
ATOM 682 O O . ASP A 1 92 ? 0.451 -7.378 -8.864 1.00 98.44 92 ASP A O 1
ATOM 686 N N . ALA A 1 93 ? -0.686 -5.565 -8.164 1.00 98.50 93 ALA A N 1
ATOM 687 C CA . ALA A 1 93 ? -0.483 -4.783 -9.380 1.00 98.50 93 ALA A CA 1
ATOM 688 C C . ALA A 1 93 ? 1.005 -4.548 -9.694 1.00 98.50 93 ALA A C 1
ATOM 690 O O . ALA A 1 93 ? 1.435 -4.706 -10.841 1.00 98.50 93 ALA A O 1
ATOM 691 N N . LEU A 1 94 ? 1.815 -4.194 -8.692 1.00 98.25 94 LEU A N 1
ATOM 692 C CA . LEU A 1 94 ? 3.255 -3.993 -8.860 1.00 98.25 94 LEU A CA 1
ATOM 693 C C . LEU A 1 94 ? 3.971 -5.312 -9.142 1.00 98.25 94 LEU A C 1
ATOM 695 O O . LEU A 1 94 ? 4.816 -5.364 -10.036 1.00 98.25 94 LEU A O 1
ATOM 699 N N . THR A 1 95 ? 3.605 -6.389 -8.444 1.00 98.50 95 THR A N 1
ATOM 700 C CA . THR A 1 95 ? 4.165 -7.727 -8.678 1.00 98.50 95 THR A CA 1
ATOM 701 C C . THR A 1 95 ? 3.935 -8.177 -10.118 1.00 98.50 95 THR A C 1
ATOM 703 O O . THR A 1 95 ? 4.864 -8.648 -10.782 1.00 98.50 95 THR A O 1
ATOM 706 N N . GLU A 1 96 ? 2.712 -8.021 -10.626 1.00 98.06 96 GLU A N 1
ATOM 707 C CA . GLU A 1 96 ? 2.374 -8.357 -12.007 1.00 98.06 96 GLU A CA 1
ATOM 708 C C . GLU A 1 96 ? 3.103 -7.451 -13.004 1.00 98.06 96 GLU A C 1
ATOM 710 O O . GLU A 1 96 ? 3.704 -7.942 -13.962 1.00 98.06 96 GLU A O 1
ATOM 715 N N . THR A 1 97 ? 3.137 -6.143 -12.742 1.00 97.38 97 THR A N 1
ATOM 716 C CA . THR A 1 97 ? 3.816 -5.174 -13.611 1.00 97.38 97 THR A CA 1
ATOM 717 C C . THR A 1 97 ? 5.306 -5.489 -13.729 1.00 97.38 97 THR A C 1
ATOM 719 O O . THR A 1 97 ? 5.824 -5.574 -14.843 1.00 97.38 97 THR A O 1
ATOM 722 N N . ILE A 1 98 ? 5.996 -5.737 -12.613 1.00 96.75 98 ILE A N 1
ATOM 723 C CA . ILE A 1 98 ? 7.425 -6.078 -12.608 1.00 96.75 98 ILE A CA 1
ATOM 724 C C . ILE A 1 98 ? 7.675 -7.354 -13.417 1.00 96.75 98 ILE A C 1
ATOM 726 O O . ILE A 1 98 ? 8.568 -7.365 -14.265 1.00 96.75 98 ILE A O 1
ATOM 730 N N . ARG A 1 99 ? 6.852 -8.397 -13.230 1.00 96.56 99 ARG A N 1
ATOM 731 C CA . ARG A 1 99 ? 6.946 -9.636 -14.024 1.00 96.56 99 ARG A CA 1
ATOM 732 C C . ARG A 1 99 ? 6.728 -9.375 -15.513 1.00 96.56 99 ARG A C 1
ATOM 734 O O . ARG A 1 99 ? 7.475 -9.902 -16.332 1.00 96.56 99 ARG A O 1
ATOM 741 N N . SER A 1 100 ? 5.745 -8.547 -15.867 1.00 95.62 100 SER A N 1
ATOM 742 C CA . SER A 1 100 ? 5.435 -8.214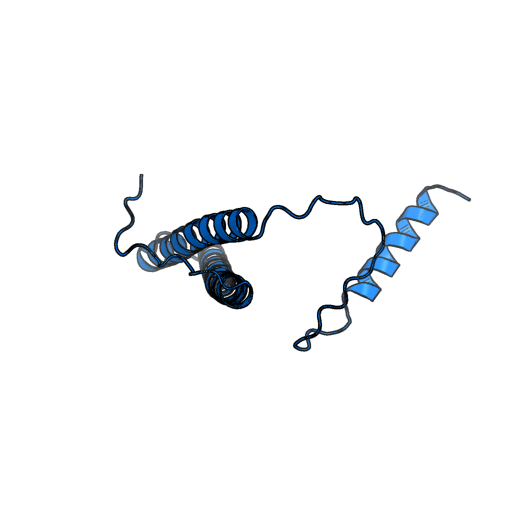 -17.265 1.00 95.62 100 SER A CA 1
ATOM 743 C C . SER A 1 100 ? 6.580 -7.475 -17.968 1.00 95.62 100 SER A C 1
ATOM 745 O O . SER A 1 100 ? 6.781 -7.641 -19.169 1.00 95.62 100 SER A O 1
ATOM 747 N N . LEU A 1 101 ? 7.369 -6.710 -17.207 1.00 94.44 101 LEU A N 1
ATOM 748 C CA . LEU A 1 101 ? 8.563 -6.011 -17.682 1.00 94.44 101 LEU A CA 1
ATOM 749 C C . LEU A 1 101 ? 9.820 -6.900 -17.685 1.00 94.44 101 LEU A C 1
ATOM 751 O O . LEU A 1 101 ? 10.903 -6.421 -18.012 1.00 94.44 101 LEU A O 1
ATOM 755 N N . GLY A 1 102 ? 9.695 -8.185 -17.331 1.00 93.50 102 GLY A N 1
ATOM 756 C CA . GLY A 1 102 ? 10.811 -9.132 -17.261 1.00 93.50 102 GLY A CA 1
ATOM 757 C C . GLY A 1 102 ? 11.675 -8.998 -16.003 1.00 93.50 102 GLY A C 1
ATOM 758 O O . GLY A 1 102 ? 12.759 -9.575 -15.950 1.00 93.50 102 GLY A O 1
ATOM 759 N N . GLY A 1 103 ? 11.221 -8.240 -15.002 1.00 94.94 103 GLY A N 1
ATOM 760 C CA . GLY A 1 103 ? 11.886 -8.109 -13.711 1.00 94.94 103 GLY A CA 1
ATOM 761 C C . GLY A 1 103 ? 11.478 -9.194 -12.713 1.00 94.94 103 GLY A C 1
ATOM 762 O O . GLY A 1 103 ? 10.472 -9.887 -12.876 1.00 94.94 103 GLY A O 1
ATOM 763 N N . THR A 1 104 ? 12.244 -9.295 -11.628 1.00 97.88 104 THR A N 1
ATOM 764 C CA . THR A 1 104 ? 11.917 -10.149 -10.479 1.00 97.88 104 THR A CA 1
ATOM 765 C C . THR A 1 104 ? 11.324 -9.280 -9.368 1.00 97.88 104 THR A C 1
ATOM 767 O O . THR A 1 104 ? 12.028 -8.388 -8.890 1.00 97.88 104 THR A O 1
ATOM 770 N N . PRO A 1 105 ? 10.065 -9.508 -8.950 1.00 98.44 105 PRO A N 1
ATOM 771 C CA . PRO A 1 105 ? 9.472 -8.795 -7.823 1.00 98.44 105 PRO A CA 1
ATOM 772 C C . PRO A 1 105 ? 10.182 -9.135 -6.514 1.00 98.44 105 PRO A C 1
ATOM 774 O O . PRO A 1 105 ? 10.461 -10.307 -6.241 1.00 98.44 105 PRO A O 1
ATOM 777 N N . VAL A 1 106 ? 10.439 -8.124 -5.692 1.00 98.12 106 VAL A N 1
ATOM 778 C CA . VAL A 1 106 ? 10.889 -8.299 -4.311 1.00 98.12 106 VAL A CA 1
ATOM 779 C C . VAL A 1 106 ? 9.798 -8.991 -3.494 1.00 98.12 106 VAL A C 1
ATOM 781 O O . VAL A 1 106 ? 8.610 -8.766 -3.703 1.00 98.12 106 VAL A O 1
ATOM 784 N N . MET A 1 107 ? 10.200 -9.874 -2.581 1.00 98.00 107 MET A N 1
ATOM 785 C CA . MET A 1 107 ? 9.274 -10.551 -1.673 1.00 98.00 107 MET A CA 1
ATOM 786 C C . MET A 1 107 ? 9.078 -9.728 -0.400 1.00 98.00 107 MET A C 1
ATOM 788 O O . MET A 1 107 ? 10.006 -9.059 0.059 1.00 98.00 107 MET A O 1
ATOM 792 N N . ALA A 1 108 ? 7.897 -9.846 0.208 1.00 96.81 108 ALA A N 1
ATOM 793 C CA . ALA A 1 108 ? 7.635 -9.310 1.538 1.00 96.81 108 ALA A CA 1
ATOM 794 C C . ALA A 1 108 ? 8.689 -9.791 2.548 1.00 96.81 108 ALA A C 1
ATOM 796 O O . ALA A 1 108 ? 9.155 -10.935 2.497 1.00 96.81 108 ALA A O 1
ATOM 797 N N . GLN A 1 109 ? 9.050 -8.924 3.495 1.00 93.88 109 GLN A N 1
ATOM 798 C CA . GLN A 1 109 ? 9.938 -9.323 4.581 1.00 93.88 109 GLN A CA 1
ATOM 799 C C . GLN A 1 109 ? 9.186 -10.244 5.543 1.00 93.88 109 GLN A C 1
ATOM 801 O O . GLN A 1 109 ? 8.016 -10.028 5.851 1.00 93.88 109 GLN A O 1
ATOM 806 N N . GLN A 1 110 ? 9.879 -11.252 6.067 1.00 90.62 110 GLN A N 1
ATOM 807 C CA . GLN A 1 110 ? 9.296 -12.149 7.072 1.00 90.62 110 GLN A CA 1
ATOM 808 C C . GLN A 1 110 ? 9.087 -11.444 8.418 1.00 90.62 110 GLN A C 1
ATOM 810 O O . GLN A 1 110 ? 8.208 -11.811 9.195 1.00 90.62 110 GLN A O 1
ATOM 815 N N . ASN A 1 111 ? 9.907 -10.428 8.693 1.00 90.00 111 ASN A N 1
ATOM 816 C CA . ASN A 1 111 ? 9.929 -9.704 9.951 1.00 90.00 111 ASN A CA 1
ATOM 817 C C . ASN A 1 111 ? 10.152 -8.217 9.668 1.00 90.00 111 ASN A C 1
ATOM 819 O O . ASN A 1 111 ? 11.117 -7.857 8.995 1.00 90.00 111 ASN A O 1
ATOM 823 N N . TYR A 1 112 ? 9.289 -7.375 10.234 1.00 88.88 112 TYR A N 1
ATOM 824 C CA . TYR A 1 112 ? 9.422 -5.922 10.225 1.00 88.88 112 TYR A CA 1
ATOM 825 C C . TYR A 1 112 ? 9.774 -5.458 11.637 1.00 88.88 112 TYR A C 1
ATOM 827 O O . TYR A 1 112 ? 9.166 -5.905 12.609 1.00 88.88 112 TYR A O 1
ATOM 835 N N . ASN A 1 113 ? 10.776 -4.589 11.755 1.00 88.81 113 ASN A N 1
ATOM 836 C CA . ASN A 1 113 ? 11.141 -3.980 13.028 1.00 88.81 113 ASN A CA 1
ATOM 837 C C . ASN A 1 113 ? 10.543 -2.576 13.096 1.00 88.81 113 ASN A C 1
ATOM 839 O O . ASN A 1 113 ? 11.102 -1.638 12.525 1.00 88.81 113 ASN A O 1
ATOM 843 N N . TRP A 1 114 ? 9.397 -2.459 13.759 1.00 83.25 114 TRP A N 1
ATOM 844 C CA . TRP A 1 114 ? 8.729 -1.178 13.961 1.00 83.25 114 TRP A CA 1
ATOM 845 C C . TRP A 1 114 ? 9.575 -0.257 14.860 1.00 83.25 114 TRP A C 1
ATOM 847 O O . TRP A 1 114 ? 10.221 -0.760 15.785 1.00 83.25 114 TRP A O 1
ATOM 857 N N . PRO A 1 115 ? 9.621 1.055 14.570 1.00 66.75 115 PRO A N 1
ATOM 858 C CA . PRO A 1 115 ? 10.293 2.038 15.418 1.00 66.75 115 PRO A CA 1
ATOM 859 C C . PRO A 1 115 ? 9.605 2.235 16.776 1.00 66.75 115 PRO A C 1
ATOM 861 O O . PRO A 1 115 ? 8.396 1.931 16.893 1.00 66.75 115 PRO A O 1
#

Secondary structure (DSSP, 8-state):
--HHHHHHHHHHHHHHHTSS---S-------S---------HHHHHHHHHHHHHHHHHHHHHHHHHHHHT---HHHHHHHHHHHHHHHHHHHHHHHHHHHTTPPPPPPPS-----

pLDDT: mean 79.63, std 22.02, range [41.22, 98.69]

Foldseek 3Di:
DDPVVVVVVVVVVVVVVPPDDPDDDDPDDDPDDDPPPPPDPLVVVLVVLLVVLQVLLVLLVVLVVCLVVVVDDDPRNVVSVVSNVVSVVSNVVSCVVSVVSVHHHDDRDPDDDDD

Radius of gyration: 20.01 Å; chains: 1; bounding box: 36×48×44 Å